Protein AF-A0A257P6M4-F1 (afdb_monomer)

Structure (mmCIF, N/CA/C/O backbone):
data_AF-A0A257P6M4-F1
#
_entry.id   AF-A0A257P6M4-F1
#
loop_
_atom_site.group_PDB
_atom_site.id
_atom_site.type_symbol
_atom_site.label_atom_id
_atom_site.label_alt_id
_atom_site.label_comp_id
_atom_site.label_asym_id
_atom_site.label_entity_id
_atom_site.label_seq_id
_atom_site.pdbx_PDB_ins_code
_atom_site.Cartn_x
_atom_site.Cartn_y
_atom_site.Cartn_z
_atom_site.occupancy
_atom_site.B_iso_or_equiv
_atom_site.auth_seq_id
_atom_site.auth_comp_id
_atom_site.auth_asym_id
_atom_site.auth_atom_id
_atom_site.pdbx_PDB_model_num
ATOM 1 N N . MET A 1 1 ? 41.112 -18.175 -48.353 1.00 49.44 1 MET A N 1
ATOM 2 C CA . MET A 1 1 ? 40.970 -18.397 -46.900 1.00 49.44 1 MET A CA 1
ATOM 3 C C . MET A 1 1 ? 40.653 -17.078 -46.217 1.00 49.44 1 MET A C 1
ATOM 5 O O . MET A 1 1 ? 41.487 -16.190 -46.253 1.00 49.44 1 MET A O 1
ATOM 9 N N . ALA A 1 2 ? 39.466 -16.950 -45.629 1.00 46.78 2 ALA A N 1
ATOM 10 C CA . ALA A 1 2 ? 39.169 -16.002 -44.553 1.00 46.78 2 ALA A CA 1
ATOM 11 C C . ALA A 1 2 ? 37.919 -16.535 -43.846 1.00 46.78 2 ALA A C 1
ATOM 13 O O . ALA A 1 2 ? 36.831 -16.602 -44.418 1.00 46.78 2 ALA A O 1
ATOM 14 N N . THR A 1 3 ? 38.127 -17.065 -42.650 1.00 48.62 3 THR A N 1
ATOM 15 C CA . THR A 1 3 ? 37.134 -17.761 -41.839 1.00 48.62 3 THR A CA 1
ATOM 16 C C . THR A 1 3 ? 36.098 -16.771 -41.308 1.00 48.62 3 THR A C 1
ATOM 18 O O . THR A 1 3 ? 36.433 -15.695 -40.820 1.00 48.62 3 THR A O 1
ATOM 21 N N . LYS A 1 4 ? 34.816 -17.146 -41.415 1.00 48.16 4 LYS A N 1
ATOM 22 C CA . LYS A 1 4 ? 33.670 -16.470 -40.786 1.00 48.16 4 LYS A CA 1
ATOM 23 C C . LYS A 1 4 ? 34.024 -16.113 -39.336 1.00 48.16 4 LYS A C 1
ATOM 25 O O . LYS A 1 4 ? 34.153 -17.009 -38.503 1.00 48.16 4 LYS A O 1
ATOM 30 N N . ALA A 1 5 ? 34.164 -14.823 -39.034 1.00 53.84 5 ALA A N 1
ATOM 31 C CA . ALA A 1 5 ? 34.364 -14.361 -37.668 1.00 53.84 5 ALA A CA 1
ATOM 32 C C . ALA A 1 5 ? 33.172 -14.800 -36.803 1.00 53.84 5 ALA A C 1
ATOM 34 O O . ALA A 1 5 ? 32.006 -14.582 -37.144 1.00 53.84 5 ALA A O 1
ATOM 35 N N . ALA A 1 6 ? 33.485 -15.485 -35.708 1.00 52.03 6 ALA A N 1
ATOM 36 C CA . ALA A 1 6 ? 32.530 -16.112 -34.816 1.00 52.03 6 ALA A CA 1
ATOM 37 C C . ALA A 1 6 ? 31.539 -15.093 -34.230 1.00 52.03 6 ALA A C 1
ATOM 39 O O . ALA A 1 6 ? 31.900 -14.181 -33.488 1.00 52.03 6 ALA A O 1
ATOM 40 N N . ALA A 1 7 ? 30.252 -15.296 -34.498 1.00 64.00 7 ALA A N 1
ATOM 41 C CA . ALA A 1 7 ? 29.202 -14.714 -33.682 1.00 64.00 7 ALA A CA 1
ATOM 42 C C . ALA A 1 7 ? 29.190 -15.416 -32.314 1.00 64.00 7 ALA A C 1
ATOM 44 O O . ALA A 1 7 ? 28.800 -16.581 -32.251 1.00 64.00 7 ALA A O 1
ATOM 45 N N . LYS A 1 8 ? 29.606 -14.710 -31.250 1.00 53.41 8 LYS A N 1
ATOM 46 C CA . LYS A 1 8 ? 29.218 -14.829 -29.817 1.00 53.41 8 LYS A CA 1
ATOM 47 C C . LYS A 1 8 ? 30.304 -14.114 -28.999 1.00 53.41 8 LYS A C 1
ATOM 49 O O . LYS A 1 8 ? 31.469 -14.448 -29.098 1.00 53.41 8 LYS A O 1
ATOM 54 N N . ASN A 1 9 ? 29.991 -13.049 -28.265 1.00 55.12 9 ASN A N 1
ATOM 55 C CA . ASN A 1 9 ? 29.398 -13.184 -26.936 1.00 55.12 9 ASN A CA 1
ATOM 56 C C . ASN A 1 9 ? 28.299 -12.139 -26.702 1.00 55.12 9 ASN A C 1
ATOM 58 O O . ASN A 1 9 ? 28.541 -10.996 -26.317 1.00 55.12 9 ASN A O 1
ATOM 62 N N . LYS A 1 10 ? 27.049 -12.558 -26.919 1.00 54.97 10 LYS A N 1
ATOM 63 C CA . LYS A 1 10 ? 25.857 -11.822 -26.490 1.00 54.97 10 LYS A CA 1
ATOM 64 C C . LYS A 1 10 ? 25.905 -11.779 -24.961 1.00 54.97 10 LYS A C 1
ATOM 66 O O . LYS A 1 10 ? 25.844 -12.829 -24.333 1.00 54.97 10 LYS A O 1
ATOM 71 N N . SER A 1 11 ? 26.096 -10.589 -24.386 1.00 54.75 11 SER A N 1
ATOM 72 C CA . SER A 1 11 ? 26.297 -10.393 -22.942 1.00 54.75 11 SER A CA 1
ATOM 73 C C . SER A 1 11 ? 25.312 -11.209 -22.099 1.00 54.75 11 SER A C 1
ATOM 75 O O . SER A 1 11 ? 24.153 -11.333 -22.493 1.00 54.75 11 SER A O 1
ATOM 77 N N . VAL A 1 12 ? 25.747 -11.647 -20.912 1.00 61.84 12 VAL A N 1
ATOM 78 C CA . VAL A 1 12 ? 25.030 -12.465 -19.903 1.00 61.84 12 VAL A CA 1
ATOM 79 C C . VAL A 1 12 ? 23.555 -12.071 -19.666 1.00 61.84 12 VAL A C 1
ATOM 81 O O . VAL A 1 12 ? 22.755 -12.884 -19.213 1.00 61.84 12 VAL A O 1
ATOM 84 N N . ARG A 1 13 ? 23.139 -10.846 -20.020 1.00 65.69 13 ARG A N 1
ATOM 85 C CA . ARG A 1 13 ? 21.726 -10.441 -20.101 1.00 65.69 13 ARG A CA 1
ATOM 86 C C . ARG A 1 13 ? 21.286 -10.173 -21.539 1.00 65.69 13 ARG A C 1
ATOM 88 O O . ARG A 1 13 ? 21.796 -9.272 -22.205 1.00 65.69 13 ARG A O 1
ATOM 95 N N . THR A 1 14 ? 20.246 -10.888 -21.963 1.00 81.38 14 THR A N 1
ATOM 96 C CA . THR A 1 14 ? 19.485 -10.590 -23.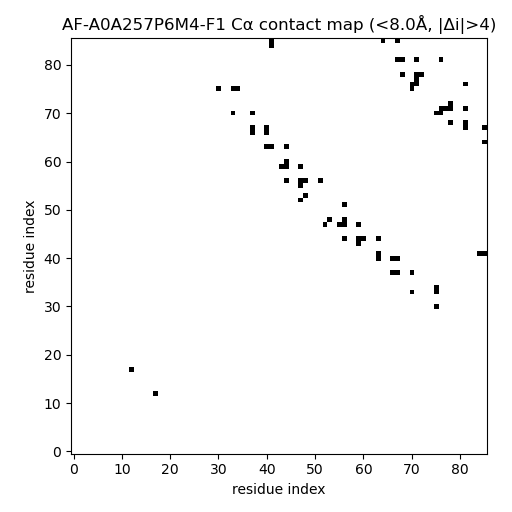181 1.00 81.38 14 THR A CA 1
ATOM 97 C C . THR A 1 14 ? 18.930 -9.150 -23.140 1.00 81.38 14 THR A C 1
ATOM 99 O O . THR A 1 14 ? 18.628 -8.632 -22.057 1.00 81.38 14 THR A O 1
ATOM 102 N N . PRO A 1 15 ? 18.759 -8.468 -24.291 1.00 84.25 15 PRO A N 1
ATOM 103 C CA . PRO A 1 15 ? 18.220 -7.100 -24.335 1.00 84.25 15 PRO A CA 1
ATOM 104 C C . PRO A 1 15 ? 16.866 -6.946 -23.617 1.00 84.25 15 PRO A C 1
ATOM 106 O O . PRO A 1 15 ? 16.615 -5.942 -22.945 1.00 84.25 15 PRO A O 1
ATOM 109 N N . SER A 1 16 ? 16.021 -7.980 -23.688 1.00 86.62 16 SER A N 1
ATOM 110 C CA . SER A 1 16 ? 14.751 -8.070 -22.962 1.00 86.62 16 SER A CA 1
ATOM 111 C C . SER A 1 16 ? 14.948 -8.097 -21.443 1.00 86.62 16 SER A C 1
ATOM 113 O O . SER A 1 16 ? 14.255 -7.368 -20.730 1.00 86.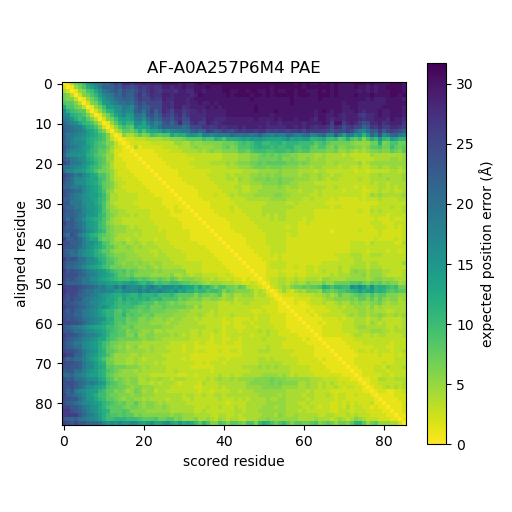62 16 SER A O 1
ATOM 115 N N . GLY A 1 17 ? 15.936 -8.843 -20.938 1.00 88.81 17 GLY A N 1
ATOM 116 C CA . GLY A 1 17 ? 16.285 -8.881 -19.516 1.00 88.81 17 GLY A CA 1
ATOM 117 C C . GLY A 1 17 ? 16.707 -7.513 -18.971 1.00 88.81 17 GLY A C 1
ATOM 118 O O . GLY A 1 17 ? 16.229 -7.080 -17.922 1.00 88.81 17 GLY A O 1
ATOM 119 N N . ARG A 1 18 ? 17.520 -6.760 -19.724 1.00 88.12 18 ARG A N 1
ATOM 120 C CA . ARG A 1 18 ? 17.931 -5.394 -19.339 1.00 88.12 18 ARG A CA 1
ATOM 121 C C . ARG A 1 18 ? 16.754 -4.409 -19.322 1.00 88.12 18 ARG A C 1
ATOM 123 O O . ARG A 1 18 ? 16.722 -3.487 -18.508 1.00 88.12 18 ARG A O 1
ATOM 130 N N . LYS A 1 19 ? 15.768 -4.581 -20.210 1.00 89.06 19 LYS A N 1
ATOM 131 C CA . LYS A 1 19 ? 14.514 -3.805 -20.185 1.00 89.06 19 LYS A CA 1
ATOM 132 C C . LYS A 1 19 ? 13.677 -4.146 -18.948 1.00 89.06 19 LYS A C 1
ATOM 134 O O . LYS A 1 19 ? 13.229 -3.232 -18.260 1.00 89.06 19 LYS A O 1
ATOM 139 N N . ARG A 1 20 ? 13.516 -5.435 -18.631 1.00 92.94 20 ARG A N 1
ATOM 140 C CA . ARG A 1 20 ? 12.763 -5.892 -17.450 1.00 92.94 20 ARG A CA 1
ATOM 141 C C . ARG A 1 20 ? 13.364 -5.388 -16.139 1.00 92.94 20 ARG A C 1
ATOM 143 O O . ARG A 1 20 ? 12.606 -4.935 -15.294 1.00 92.94 20 ARG A O 1
ATOM 150 N N . ALA A 1 21 ? 14.691 -5.362 -16.011 1.00 92.25 21 ALA A N 1
ATOM 151 C CA . ALA A 1 21 ? 15.363 -4.818 -14.827 1.00 92.25 21 ALA A CA 1
ATOM 152 C C . ALA A 1 21 ? 15.049 -3.326 -14.587 1.00 92.25 21 ALA A C 1
ATOM 154 O O . ALA A 1 21 ? 14.800 -2.907 -13.464 1.00 92.25 21 ALA A O 1
ATOM 155 N N . ARG A 1 22 ? 14.991 -2.510 -15.648 1.00 93.19 22 ARG A N 1
ATOM 156 C CA . ARG A 1 22 ? 14.605 -1.090 -15.531 1.00 93.19 22 ARG A CA 1
ATOM 157 C C . ARG A 1 22 ? 13.136 -0.925 -15.135 1.00 93.19 22 ARG A C 1
ATOM 159 O O . ARG A 1 22 ? 12.801 -0.082 -14.308 1.00 93.19 22 ARG A O 1
ATOM 166 N N . GLN A 1 23 ? 12.260 -1.751 -15.708 1.00 95.81 23 GLN A N 1
ATOM 167 C CA . GLN A 1 23 ? 10.834 -1.753 -15.377 1.00 95.81 23 GLN A CA 1
ATOM 168 C C . GLN A 1 23 ? 10.580 -2.188 -13.928 1.00 95.81 23 GLN A C 1
ATOM 170 O O . GLN A 1 23 ? 9.753 -1.576 -13.253 1.00 95.81 23 GLN A O 1
ATOM 175 N N . SER A 1 24 ? 11.295 -3.207 -13.439 1.00 95.38 24 SER A N 1
ATOM 176 C CA . SER A 1 24 ? 11.114 -3.722 -12.080 1.00 95.38 24 SER A CA 1
ATOM 177 C C . SER A 1 24 ? 11.507 -2.699 -11.022 1.00 95.38 24 SER A C 1
ATOM 179 O O . SER A 1 24 ? 10.780 -2.558 -10.050 1.00 95.38 24 SER A O 1
ATOM 181 N N . ILE A 1 25 ? 12.580 -1.928 -11.227 1.00 96.25 25 ILE A N 1
ATOM 182 C CA . ILE A 1 25 ? 12.982 -0.854 -10.303 1.00 96.25 25 ILE A CA 1
ATOM 183 C C . ILE A 1 25 ? 11.861 0.185 -10.164 1.00 96.25 25 ILE A C 1
ATOM 185 O O . ILE A 1 25 ? 11.446 0.503 -9.049 1.00 96.25 25 ILE A O 1
ATOM 189 N N . LYS A 1 26 ? 11.308 0.654 -11.292 1.00 95.31 26 LYS A N 1
ATOM 190 C CA . LYS A 1 26 ? 10.205 1.628 -11.295 1.00 95.31 26 LYS A CA 1
ATOM 191 C C . LYS A 1 26 ? 8.956 1.080 -10.594 1.00 95.31 26 LYS A C 1
ATOM 193 O O . LYS A 1 26 ? 8.355 1.774 -9.777 1.00 95.31 26 LYS A O 1
ATOM 198 N N . ALA A 1 27 ? 8.578 -0.164 -10.890 1.00 94.75 27 ALA A N 1
ATOM 199 C CA . ALA A 1 27 ? 7.429 -0.811 -10.260 1.00 94.75 27 ALA A CA 1
ATOM 200 C C . ALA A 1 27 ? 7.655 -1.057 -8.758 1.00 94.75 27 ALA A C 1
ATOM 202 O O . ALA A 1 27 ? 6.755 -0.824 -7.955 1.00 94.75 27 ALA A O 1
ATOM 203 N N . ASN A 1 28 ? 8.858 -1.472 -8.359 1.00 95.88 28 ASN A N 1
ATOM 204 C CA . ASN A 1 28 ? 9.207 -1.715 -6.962 1.00 95.88 28 ASN A CA 1
ATOM 205 C C . ASN A 1 28 ? 9.130 -0.439 -6.126 1.00 95.88 28 ASN A C 1
ATOM 207 O O . ASN A 1 28 ? 8.582 -0.493 -5.027 1.00 95.88 28 ASN A O 1
ATOM 211 N N . ALA A 1 29 ? 9.600 0.701 -6.640 1.00 95.06 29 ALA A N 1
ATOM 212 C CA . ALA A 1 29 ? 9.504 1.979 -5.934 1.00 95.06 29 ALA A CA 1
ATOM 213 C C . ALA A 1 29 ? 8.039 2.340 -5.616 1.00 95.06 29 ALA A C 1
ATOM 215 O O . ALA A 1 29 ? 7.690 2.580 -4.459 1.00 95.06 29 ALA A O 1
ATOM 216 N N . ALA A 1 30 ? 7.155 2.267 -6.618 1.00 93.69 30 ALA A N 1
ATOM 217 C CA . ALA A 1 30 ? 5.728 2.538 -6.438 1.00 93.69 30 ALA A CA 1
ATOM 218 C C . ALA A 1 30 ? 5.047 1.518 -5.504 1.00 93.69 30 ALA A C 1
ATOM 220 O O . ALA A 1 30 ? 4.305 1.889 -4.592 1.00 93.69 30 ALA A O 1
ATOM 221 N N . ASN A 1 31 ? 5.334 0.226 -5.683 1.00 95.06 31 ASN A N 1
ATOM 222 C CA . ASN A 1 31 ? 4.723 -0.843 -4.892 1.00 95.06 31 ASN A CA 1
ATOM 223 C C . ASN A 1 31 ? 5.163 -0.801 -3.426 1.00 95.06 31 ASN A C 1
ATOM 225 O O . ASN A 1 31 ? 4.369 -1.097 -2.536 1.00 95.06 31 ASN A O 1
ATOM 229 N N . THR A 1 32 ? 6.408 -0.412 -3.158 1.00 95.19 32 THR A N 1
ATOM 230 C CA . THR A 1 32 ? 6.923 -0.269 -1.791 1.00 95.19 32 THR A CA 1
ATOM 231 C C . THR A 1 32 ? 6.197 0.849 -1.051 1.00 95.19 32 THR A C 1
ATOM 233 O O . THR A 1 32 ? 5.756 0.643 0.081 1.00 95.19 32 THR A O 1
ATOM 236 N N . ALA A 1 33 ? 5.972 1.989 -1.710 1.00 94.06 33 ALA A N 1
ATOM 237 C CA . ALA A 1 33 ? 5.203 3.090 -1.136 1.00 94.06 33 ALA 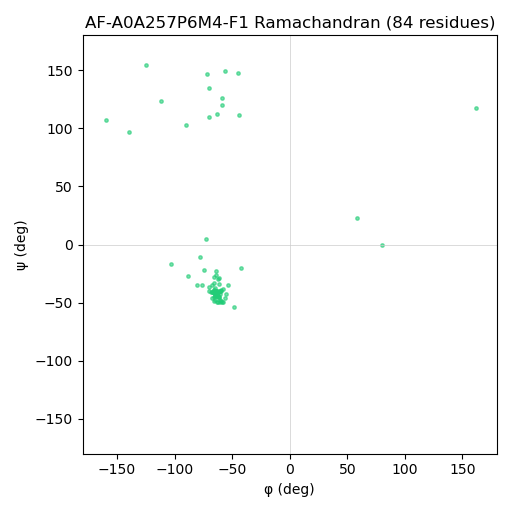A CA 1
ATOM 238 C C . ALA A 1 33 ? 3.753 2.676 -0.817 1.00 94.06 33 ALA A C 1
ATOM 240 O O . ALA A 1 33 ? 3.265 2.922 0.288 1.00 94.06 33 ALA A O 1
ATOM 241 N N . LEU A 1 34 ? 3.082 1.970 -1.738 1.00 94.00 34 LEU A N 1
ATOM 242 C CA . LEU A 1 34 ? 1.716 1.470 -1.525 1.00 94.00 34 LEU A CA 1
ATOM 243 C C . LEU A 1 34 ? 1.637 0.456 -0.373 1.00 94.00 34 LEU A C 1
ATOM 245 O O . LEU A 1 34 ? 0.725 0.528 0.450 1.00 94.00 34 LEU A O 1
ATOM 249 N N . ARG A 1 35 ? 2.610 -0.457 -0.269 1.00 94.00 35 ARG A N 1
ATOM 250 C CA . ARG A 1 35 ? 2.687 -1.420 0.842 1.00 94.00 35 ARG A CA 1
ATOM 251 C C . ARG A 1 35 ? 2.913 -0.736 2.183 1.00 94.00 35 ARG A C 1
ATOM 253 O O . ARG A 1 35 ? 2.273 -1.115 3.161 1.00 94.00 35 ARG A O 1
ATOM 260 N N . SER A 1 36 ? 3.788 0.266 2.229 1.00 95.44 36 SER A N 1
ATOM 261 C CA . SER A 1 36 ? 4.015 1.058 3.439 1.00 95.44 36 SER A CA 1
ATOM 262 C C . SER A 1 36 ? 2.731 1.766 3.877 1.00 95.44 36 SER A C 1
ATOM 264 O O . SER A 1 36 ? 2.303 1.609 5.018 1.00 95.44 36 SER A O 1
ATOM 266 N N . ARG A 1 37 ? 2.035 2.430 2.942 1.00 93.69 37 ARG A N 1
ATOM 267 C CA . ARG A 1 37 ? 0.756 3.103 3.212 1.00 93.69 37 ARG A CA 1
ATOM 268 C C . ARG A 1 37 ? -0.295 2.152 3.790 1.00 93.69 37 ARG A C 1
ATOM 270 O O . ARG A 1 37 ? -0.916 2.487 4.794 1.00 93.69 37 ARG A O 1
ATOM 277 N N . PHE A 1 38 ? -0.447 0.961 3.206 1.00 92.94 38 PHE A N 1
ATOM 278 C CA . PHE A 1 38 ? -1.355 -0.072 3.716 1.00 92.94 38 PHE A CA 1
ATOM 279 C C . PHE A 1 38 ? -1.014 -0.466 5.158 1.00 92.94 38 PHE A C 1
ATOM 281 O O . PHE A 1 38 ? -1.874 -0.462 6.035 1.00 92.94 38 PHE A O 1
ATOM 288 N N . ARG A 1 39 ? 0.261 -0.763 5.434 1.00 93.44 39 ARG A N 1
ATOM 289 C CA . ARG A 1 39 ? 0.710 -1.174 6.773 1.00 93.44 39 ARG A CA 1
ATOM 290 C C . ARG A 1 39 ? 0.499 -0.075 7.812 1.00 93.44 39 ARG A C 1
ATOM 292 O O . ARG A 1 39 ? 0.095 -0.378 8.932 1.00 93.44 39 ARG A O 1
ATOM 299 N N . THR A 1 40 ? 0.747 1.180 7.448 1.00 94.88 40 THR A N 1
ATOM 300 C CA . THR A 1 40 ? 0.537 2.331 8.333 1.00 94.88 40 THR A CA 1
ATOM 301 C C . THR A 1 40 ? -0.943 2.540 8.647 1.00 94.88 40 THR A C 1
ATOM 303 O O . THR A 1 40 ? -1.270 2.755 9.810 1.00 94.88 40 THR A O 1
ATOM 306 N N . ALA A 1 41 ? -1.832 2.391 7.659 1.00 91.62 41 ALA A N 1
ATOM 307 C CA . ALA A 1 41 ? -3.282 2.459 7.856 1.00 91.62 41 ALA A CA 1
ATOM 308 C C . ALA A 1 41 ? -3.802 1.346 8.788 1.00 91.62 41 ALA A C 1
ATOM 310 O O . ALA A 1 41 ? -4.593 1.597 9.690 1.00 91.62 41 ALA A O 1
ATOM 311 N N . VAL A 1 42 ? -3.302 0.114 8.648 1.00 92.06 42 VAL A N 1
ATOM 312 C CA . VAL A 1 42 ? -3.646 -0.971 9.588 1.00 92.06 42 VAL A CA 1
ATOM 313 C C . VAL A 1 42 ? -3.111 -0.674 10.995 1.00 92.06 42 VAL A C 1
ATOM 315 O O . VAL A 1 42 ? -3.783 -0.927 11.996 1.00 92.06 42 VAL A O 1
ATOM 318 N N . LYS A 1 43 ? -1.895 -0.125 11.097 1.00 93.31 43 LYS A N 1
ATOM 319 C CA . LYS A 1 43 ? -1.279 0.218 12.385 1.00 93.31 43 LYS A CA 1
ATOM 320 C C . LYS A 1 43 ? -2.038 1.332 13.111 1.00 93.31 43 LYS A C 1
ATOM 322 O O . LYS A 1 43 ? -2.180 1.239 14.328 1.00 93.31 43 LYS A O 1
ATOM 327 N N . SER A 1 44 ? -2.510 2.363 12.407 1.00 90.81 44 SER A N 1
ATOM 328 C CA . SER A 1 44 ? -3.261 3.469 13.019 1.00 90.81 44 SER A CA 1
ATOM 329 C C . SER A 1 44 ? -4.578 2.985 13.625 1.00 90.81 44 SER A C 1
ATOM 331 O O . SER A 1 44 ? -4.852 3.302 14.779 1.00 90.81 44 SER A O 1
ATOM 333 N N . VAL A 1 45 ? -5.326 2.142 12.906 1.00 89.88 45 VAL A N 1
ATOM 334 C CA . VAL A 1 45 ? -6.567 1.527 13.405 1.00 89.88 45 VAL A CA 1
ATOM 335 C C . VAL A 1 45 ? -6.290 0.674 14.643 1.00 89.88 45 VAL A C 1
ATOM 337 O O . VAL A 1 45 ? -6.921 0.864 15.677 1.00 89.88 45 VAL A O 1
ATOM 340 N N . ARG A 1 46 ? -5.284 -0.209 14.593 1.00 90.75 46 ARG A N 1
ATOM 341 C CA . ARG A 1 46 ? -4.911 -1.047 15.749 1.00 90.75 46 ARG A CA 1
ATOM 342 C C . ARG A 1 46 ? -4.501 -0.227 16.969 1.00 90.75 46 ARG A C 1
ATOM 344 O O . ARG A 1 46 ? -4.854 -0.587 18.085 1.00 90.75 46 ARG A O 1
ATOM 351 N N . LYS A 1 47 ? -3.773 0.874 16.763 1.00 91.88 47 LYS A N 1
ATOM 352 C CA . LYS A 1 47 ? -3.383 1.782 17.848 1.00 91.88 47 LYS A CA 1
ATOM 353 C C . LYS A 1 47 ? -4.598 2.494 18.448 1.00 91.88 47 LYS A C 1
ATOM 355 O O . LYS A 1 47 ? -4.657 2.631 19.662 1.00 91.88 47 LYS A O 1
ATOM 360 N N . ALA A 1 48 ? -5.550 2.924 17.619 1.00 89.19 48 ALA A N 1
ATOM 361 C CA . ALA A 1 48 ? -6.780 3.561 18.087 1.00 89.19 48 ALA A CA 1
ATOM 362 C C . ALA A 1 48 ? -7.649 2.590 18.903 1.00 89.19 48 ALA A C 1
ATOM 364 O O . ALA A 1 48 ? -8.130 2.961 19.967 1.00 89.19 48 ALA A O 1
ATOM 365 N N . ILE A 1 49 ? -7.763 1.331 18.463 1.00 89.25 49 ILE A N 1
ATOM 366 C CA . ILE A 1 49 ? -8.462 0.277 19.215 1.00 89.25 49 ILE A CA 1
ATOM 367 C C . ILE A 1 49 ? -7.771 0.020 20.561 1.00 89.25 49 ILE A C 1
ATOM 369 O O . ILE A 1 49 ? -8.433 -0.032 21.592 1.00 89.25 49 ILE A O 1
ATOM 373 N N . ALA A 1 50 ? -6.438 -0.083 20.574 1.00 91.31 50 ALA A N 1
ATOM 374 C CA . ALA A 1 50 ? -5.675 -0.305 21.804 1.00 91.31 50 ALA A CA 1
ATOM 375 C C . ALA A 1 50 ? -5.779 0.855 22.814 1.00 91.31 50 ALA A C 1
ATOM 377 O O . ALA A 1 50 ? -5.562 0.642 24.002 1.00 91.31 50 ALA A O 1
ATOM 378 N N . ALA A 1 51 ? -6.105 2.069 22.360 1.00 89.25 51 ALA A N 1
ATOM 379 C CA . ALA A 1 51 ? -6.311 3.228 23.227 1.00 89.25 51 ALA A CA 1
ATOM 380 C C . ALA A 1 51 ? -7.677 3.228 23.946 1.00 89.25 51 ALA A C 1
ATOM 382 O O . ALA A 1 51 ? -7.878 4.045 24.838 1.00 89.25 51 ALA A O 1
ATOM 383 N N . GLY A 1 52 ? -8.608 2.339 23.575 1.00 85.62 52 GLY A N 1
ATOM 384 C CA . GLY A 1 52 ? -9.875 2.129 24.289 1.00 85.62 52 GLY A CA 1
ATOM 385 C C . GLY A 1 52 ? -10.997 3.137 24.001 1.00 85.62 52 GLY A C 1
ATOM 386 O O . GLY A 1 52 ? -12.093 2.982 24.529 1.00 85.62 52 GLY A O 1
ATOM 387 N N . ASP A 1 53 ? -10.775 4.142 23.147 1.00 90.56 53 ASP A N 1
ATOM 388 C CA . ASP A 1 53 ? -11.807 5.108 22.742 1.00 90.56 53 ASP A CA 1
ATOM 389 C C . ASP A 1 53 ? -12.550 4.618 21.488 1.00 90.56 53 ASP A C 1
ATOM 391 O O . ASP A 1 53 ? -12.052 4.708 20.361 1.00 90.56 53 ASP A O 1
ATOM 395 N N . HIS A 1 54 ? -13.760 4.094 21.690 1.00 87.44 54 HIS A N 1
ATOM 396 C CA . HIS A 1 54 ? -14.575 3.506 20.627 1.00 87.44 54 HIS A CA 1
ATOM 397 C C . HIS A 1 54 ? -14.975 4.516 19.539 1.00 87.44 54 HIS A C 1
ATOM 399 O O . HIS A 1 54 ? -14.954 4.186 18.349 1.00 87.44 54 HIS A O 1
ATOM 405 N N . ALA A 1 55 ? -15.319 5.749 19.922 1.00 90.12 55 ALA A N 1
ATOM 406 C CA . ALA A 1 55 ? -15.763 6.767 18.973 1.00 90.12 55 ALA A CA 1
ATOM 407 C C . ALA A 1 55 ? -14.615 7.151 18.033 1.00 90.12 55 ALA A C 1
ATOM 409 O O . ALA A 1 55 ? -14.754 7.074 16.808 1.00 90.12 55 ALA A O 1
ATOM 410 N N . LYS A 1 56 ? -13.438 7.435 18.604 1.00 86.75 56 LYS A N 1
ATOM 411 C CA . LYS A 1 56 ? -12.237 7.746 17.817 1.00 86.75 56 LYS A CA 1
ATOM 412 C C . LYS A 1 56 ? -11.770 6.557 16.978 1.00 86.75 56 LYS A C 1
ATOM 414 O O . LYS A 1 56 ? -11.338 6.742 15.841 1.00 86.75 56 LYS A O 1
ATOM 419 N N . ALA A 1 57 ? -11.871 5.330 17.490 1.00 89.31 57 ALA A N 1
ATOM 420 C CA . ALA A 1 57 ? -11.515 4.135 16.726 1.00 89.31 57 ALA A CA 1
ATOM 421 C C . ALA A 1 57 ? -12.405 3.954 15.485 1.00 89.31 57 ALA A C 1
ATOM 423 O O . ALA A 1 57 ? -11.883 3.674 14.403 1.00 89.31 57 ALA A O 1
ATOM 424 N N . MET A 1 58 ? -13.721 4.173 15.604 1.00 90.75 58 MET A N 1
ATOM 425 C CA . MET A 1 58 ? -14.639 4.104 14.462 1.00 90.75 58 MET A CA 1
ATOM 426 C C . MET A 1 58 ? -14.358 5.177 13.407 1.00 90.75 58 MET A C 1
ATOM 428 O O . MET A 1 58 ? -14.423 4.887 12.212 1.00 90.75 58 MET A O 1
ATOM 432 N N . GLU A 1 59 ? -14.033 6.404 13.812 1.00 91.88 59 GLU A N 1
ATOM 433 C CA . GLU A 1 59 ? -13.675 7.475 12.873 1.00 91.88 59 GLU A CA 1
ATOM 434 C C . GLU A 1 59 ? -12.400 7.140 12.098 1.00 91.88 59 GLU A C 1
ATOM 436 O O . GLU A 1 59 ? -12.381 7.169 10.864 1.00 91.88 59 GLU A O 1
ATOM 441 N N . VAL A 1 60 ? -11.348 6.731 12.815 1.00 91.00 60 VAL A N 1
ATOM 442 C CA . VAL A 1 60 ? -10.080 6.314 12.207 1.00 91.00 60 VAL A CA 1
ATOM 443 C C . VAL A 1 60 ? -10.304 5.128 11.270 1.00 91.00 60 VAL A C 1
ATOM 445 O O . VAL A 1 60 ? -9.741 5.094 10.175 1.00 91.00 60 VAL A O 1
ATOM 448 N N . PHE A 1 61 ? -11.152 4.174 11.646 1.00 90.25 61 PHE A N 1
ATOM 449 C CA . PHE A 1 61 ? -11.495 3.044 10.794 1.00 90.25 61 PHE A CA 1
ATOM 450 C C . PHE A 1 61 ? -12.192 3.472 9.496 1.00 90.25 61 PHE A C 1
ATOM 452 O O . PHE A 1 61 ? -11.745 3.086 8.413 1.00 90.25 61 PHE A O 1
ATOM 459 N N . LYS A 1 62 ? -13.226 4.319 9.577 1.00 91.38 62 LYS A N 1
ATOM 460 C CA . LYS A 1 62 ? -13.968 4.819 8.405 1.00 91.38 62 LYS A CA 1
ATOM 461 C C . LYS A 1 62 ? -13.059 5.538 7.408 1.00 91.38 62 LYS A C 1
ATOM 463 O O . LYS A 1 62 ? -13.208 5.349 6.204 1.00 91.38 62 LYS A O 1
ATOM 468 N N . LEU A 1 63 ? -12.087 6.307 7.898 1.00 90.88 63 LEU A N 1
ATOM 469 C CA . LEU A 1 63 ? -11.111 7.005 7.056 1.00 90.88 63 LEU A CA 1
ATOM 470 C C . LEU A 1 63 ? -10.118 6.050 6.377 1.00 90.88 63 LEU A C 1
ATOM 472 O O . LEU A 1 63 ? -9.712 6.277 5.236 1.00 90.88 63 LEU A O 1
ATOM 476 N N . ASN A 1 64 ? -9.707 4.981 7.064 1.00 92.00 64 ASN A N 1
ATOM 477 C CA . ASN A 1 64 ? -8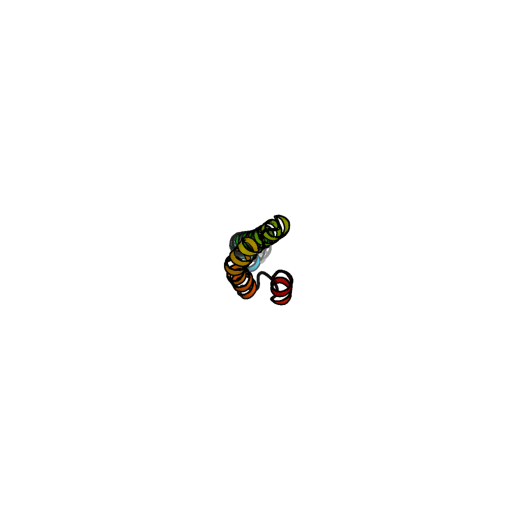.676 4.067 6.566 1.00 92.00 64 ASN A CA 1
ATOM 478 C C . ASN A 1 64 ? -9.236 2.924 5.704 1.00 92.00 64 ASN A C 1
ATOM 480 O O . ASN A 1 64 ? -8.537 2.463 4.802 1.00 92.00 64 ASN A O 1
ATOM 484 N N . ALA A 1 65 ? -10.488 2.508 5.904 1.00 90.69 65 ALA A N 1
ATOM 485 C CA . ALA A 1 65 ? -11.162 1.487 5.097 1.00 90.69 65 ALA A CA 1
ATOM 486 C C . ALA A 1 65 ? -11.037 1.697 3.566 1.00 90.69 65 ALA A C 1
ATOM 488 O O . ALA A 1 65 ? -10.526 0.795 2.896 1.00 90.69 65 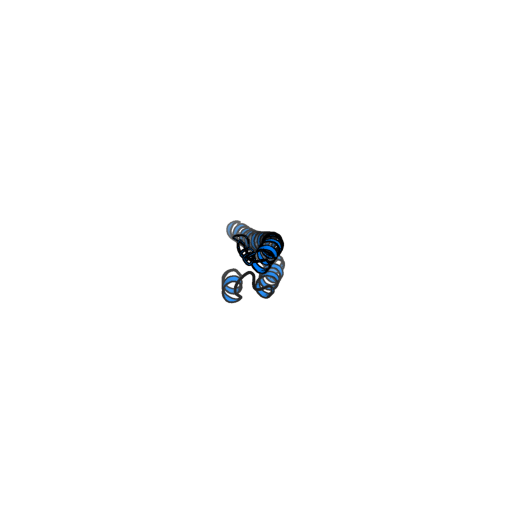ALA A O 1
ATOM 489 N N . PRO A 1 66 ? -11.384 2.866 2.982 1.00 92.19 66 PRO A N 1
ATOM 490 C CA . PRO A 1 66 ? -11.257 3.08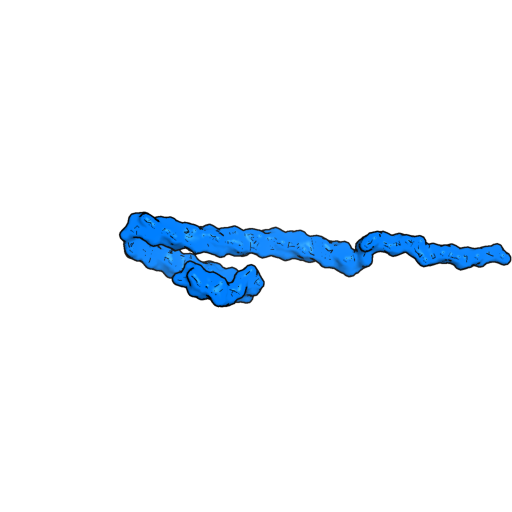0 1.535 1.00 92.19 66 PRO A CA 1
ATOM 491 C C . PRO A 1 66 ? -9.796 3.079 1.058 1.00 92.19 66 PRO A C 1
ATOM 493 O O . PRO A 1 66 ? -9.492 2.713 -0.081 1.00 92.19 66 PRO A O 1
ATOM 496 N N . VAL A 1 67 ? -8.852 3.452 1.928 1.00 90.75 67 VAL A N 1
ATOM 497 C CA . VAL A 1 67 ? -7.419 3.393 1.614 1.00 90.75 67 VAL A CA 1
ATOM 498 C C . VAL A 1 67 ? -6.951 1.942 1.499 1.00 90.75 67 VAL A C 1
ATOM 500 O O . VAL A 1 67 ? -6.191 1.630 0.585 1.00 90.75 67 VAL A O 1
ATOM 503 N N . LEU A 1 68 ? -7.413 1.051 2.379 1.00 88.69 68 LEU A N 1
ATOM 504 C CA . LEU A 1 68 ? -7.075 -0.374 2.324 1.00 88.69 68 LEU A CA 1
ATOM 505 C C . LEU A 1 68 ? -7.637 -1.029 1.055 1.00 88.69 68 LEU A C 1
ATOM 507 O O . LEU A 1 68 ? -6.888 -1.692 0.331 1.00 88.69 68 LEU A O 1
ATOM 511 N N . ASP A 1 69 ? -8.911 -0.774 0.755 1.00 90.81 69 ASP A N 1
ATOM 512 C CA . ASP A 1 69 ? -9.603 -1.356 -0.399 1.00 90.81 69 ASP A CA 1
ATOM 513 C C . ASP A 1 69 ? -8.988 -0.862 -1.726 1.00 90.81 69 ASP A C 1
ATOM 515 O O . ASP A 1 69 ? -8.622 -1.667 -2.586 1.00 90.81 69 ASP A O 1
ATOM 519 N N . SER A 1 70 ? -8.697 0.441 -1.847 1.00 91.88 70 SER A N 1
ATOM 520 C CA . SER A 1 70 ? -8.060 1.008 -3.052 1.00 91.88 70 SER A CA 1
ATOM 521 C C . SER A 1 70 ? -6.641 0.483 -3.324 1.00 91.88 70 SER A C 1
ATOM 523 O O . SER A 1 70 ? -6.176 0.483 -4.469 1.00 91.88 70 SER A O 1
ATOM 525 N N . ILE A 1 71 ? -5.914 0.042 -2.292 1.00 91.31 71 ILE A N 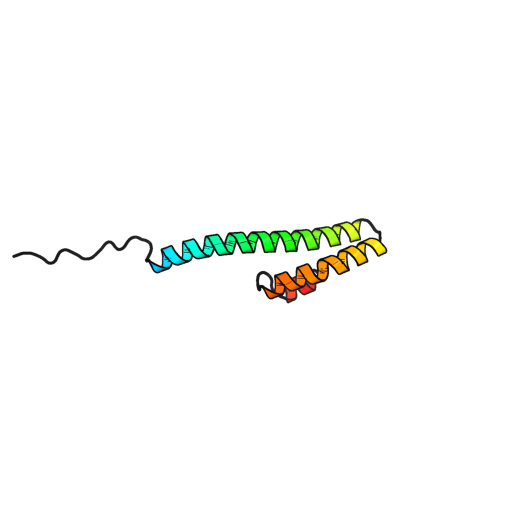1
ATOM 526 C CA . ILE A 1 71 ? -4.599 -0.595 -2.454 1.00 91.31 71 ILE A CA 1
ATOM 527 C C . ILE A 1 71 ? -4.759 -2.072 -2.845 1.00 91.31 71 ILE A C 1
ATOM 529 O O . ILE A 1 71 ? -3.956 -2.582 -3.635 1.00 91.31 71 ILE A O 1
ATOM 533 N N . ALA A 1 72 ? -5.788 -2.752 -2.335 1.00 92.19 72 ALA A N 1
ATOM 534 C CA . ALA A 1 72 ? -6.107 -4.129 -2.703 1.00 92.19 72 ALA A CA 1
ATOM 535 C C . ALA A 1 72 ? -6.530 -4.244 -4.178 1.00 92.19 72 ALA A C 1
ATOM 537 O O . ALA A 1 72 ? -6.076 -5.151 -4.878 1.00 92.19 72 ALA A O 1
ATOM 538 N N . ASP A 1 73 ? -7.295 -3.278 -4.693 1.00 92.06 73 ASP A N 1
ATOM 539 C CA . ASP A 1 73 ? -7.716 -3.246 -6.101 1.00 92.06 73 ASP A CA 1
ATOM 540 C C . ASP A 1 73 ? -6.540 -3.138 -7.080 1.00 92.06 73 ASP A C 1
ATOM 542 O O . ASP A 1 73 ? -6.568 -3.707 -8.173 1.00 92.06 73 ASP A O 1
ATOM 546 N N . LYS A 1 74 ? -5.437 -2.507 -6.655 1.00 91.06 74 LYS A N 1
ATOM 547 C CA . LYS A 1 74 ? -4.179 -2.437 -7.420 1.00 91.06 74 LYS A CA 1
ATOM 548 C C . LYS A 1 74 ? -3.415 -3.767 -7.463 1.00 91.06 74 LYS A C 1
ATOM 550 O O . LYS A 1 74 ? -2.297 -3.806 -7.974 1.00 91.06 74 LYS A O 1
ATOM 555 N N . LYS A 1 75 ? -3.984 -4.850 -6.917 1.00 90.00 75 LYS A N 1
ATOM 556 C CA . LYS A 1 75 ? -3.399 -6.202 -6.849 1.00 90.00 75 LYS A CA 1
ATOM 557 C C . LYS A 1 75 ? -2.050 -6.255 -6.119 1.00 90.00 75 LYS A C 1
ATOM 559 O O . LYS A 1 75 ? -1.265 -7.179 -6.317 1.00 90.00 75 LYS A O 1
ATOM 564 N N . ILE A 1 76 ? -1.775 -5.271 -5.259 1.00 90.56 76 ILE A N 1
ATOM 565 C CA . ILE A 1 76 ? -0.580 -5.259 -4.400 1.00 90.56 76 ILE A CA 1
ATOM 566 C C . ILE A 1 76 ? -0.750 -6.230 -3.228 1.00 90.56 76 ILE A C 1
ATOM 568 O O . ILE A 1 76 ? 0.216 -6.873 -2.811 1.00 90.56 76 ILE A O 1
ATOM 572 N N . PHE A 1 77 ? -1.985 -6.342 -2.734 1.00 88.44 77 PHE A N 1
ATOM 573 C CA . PHE A 1 77 ? -2.444 -7.339 -1.773 1.00 88.44 77 PHE A CA 1
ATOM 574 C C . PHE A 1 77 ? -3.651 -8.080 -2.344 1.00 88.44 77 PHE A C 1
ATOM 576 O O . PHE A 1 77 ? -4.386 -7.545 -3.171 1.00 88.44 77 PHE A O 1
ATOM 583 N N . HIS A 1 78 ? -3.867 -9.310 -1.883 1.00 92.12 78 HIS A N 1
ATOM 584 C CA . HIS A 1 78 ? -5.080 -10.051 -2.204 1.00 92.12 78 HIS A CA 1
ATOM 585 C C . HIS A 1 78 ? -6.284 -9.456 -1.462 1.00 92.12 78 HIS A C 1
ATOM 587 O O . HIS A 1 78 ? -6.151 -9.037 -0.308 1.00 92.12 78 HIS A O 1
ATOM 593 N N . LYS A 1 79 ? -7.470 -9.492 -2.082 1.00 90.00 79 LYS A N 1
ATOM 594 C CA . LYS A 1 79 ? -8.718 -8.982 -1.488 1.00 90.00 79 LYS A CA 1
ATOM 595 C C . LYS A 1 79 ? -9.016 -9.630 -0.134 1.00 90.00 79 LYS A C 1
ATOM 597 O O . LYS A 1 79 ? -9.288 -8.928 0.826 1.00 90.00 79 LYS A O 1
ATOM 602 N N . ASN A 1 80 ? -8.818 -10.944 -0.015 1.00 91.88 80 ASN A N 1
ATOM 603 C CA . ASN A 1 80 ? -8.976 -11.673 1.256 1.00 91.88 80 ASN A CA 1
ATOM 604 C C . ASN A 1 80 ? -8.016 -11.186 2.353 1.00 91.88 80 ASN A C 1
ATOM 606 O O . ASN A 1 80 ? -8.367 -11.181 3.528 1.00 91.88 80 ASN A O 1
ATOM 610 N N . THR A 1 81 ? -6.798 -10.774 1.990 1.00 89.69 81 THR A N 1
ATOM 611 C CA . THR A 1 81 ? -5.848 -10.227 2.965 1.00 89.69 81 THR A CA 1
ATOM 612 C C . THR A 1 81 ? -6.304 -8.855 3.447 1.00 89.69 81 THR A C 1
ATOM 614 O O . THR A 1 81 ? -6.201 -8.575 4.635 1.00 89.69 81 THR A O 1
ATOM 617 N N . ALA A 1 82 ? -6.833 -8.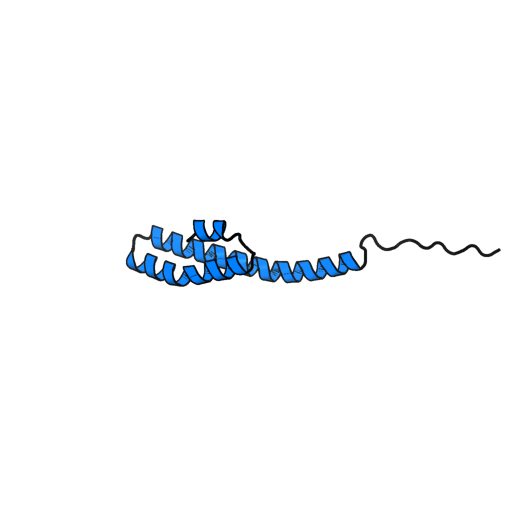016 2.553 1.00 89.31 82 ALA A N 1
ATOM 618 C CA . ALA A 1 82 ? -7.415 -6.732 2.933 1.00 89.31 82 ALA A CA 1
ATOM 619 C C . ALA A 1 82 ? -8.676 -6.913 3.796 1.00 89.31 82 ALA A C 1
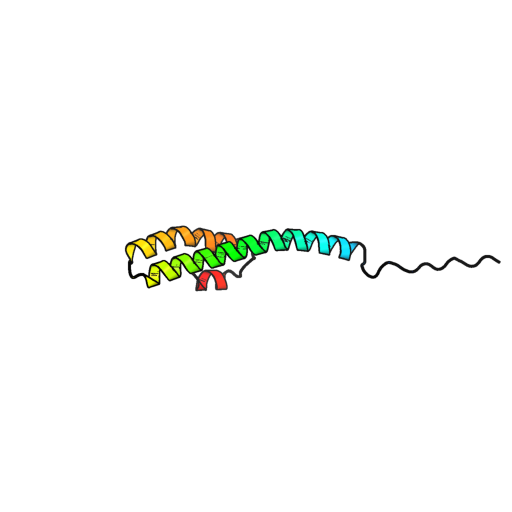ATOM 621 O O . ALA A 1 82 ? -8.764 -6.307 4.857 1.00 89.31 82 ALA A O 1
ATOM 622 N N . ALA A 1 83 ? -9.573 -7.826 3.412 1.00 88.88 83 ALA A N 1
ATOM 623 C CA . ALA A 1 83 ? -10.800 -8.142 4.145 1.00 88.88 83 ALA A CA 1
ATOM 624 C C . ALA A 1 83 ? -10.548 -8.682 5.561 1.00 88.88 83 ALA A C 1
ATOM 626 O O . ALA A 1 83 ? -11.365 -8.473 6.440 1.00 88.88 83 ALA A O 1
ATOM 627 N N . ARG A 1 84 ? -9.412 -9.350 5.798 1.00 88.56 84 ARG A N 1
ATOM 628 C CA . ARG A 1 84 ? -8.981 -9.781 7.141 1.00 88.56 84 ARG A CA 1
ATOM 629 C C . ARG A 1 84 ? -8.459 -8.651 8.033 1.00 88.56 84 ARG A C 1
ATOM 631 O O . ARG A 1 84 ? -8.281 -8.859 9.230 1.00 88.56 84 ARG A O 1
ATOM 638 N N . HIS A 1 85 ? -8.026 -7.543 7.438 1.00 83.38 85 HIS A N 1
ATOM 639 C CA . HIS A 1 85 ? -7.411 -6.419 8.151 1.00 83.38 85 HIS A CA 1
ATOM 640 C C . HIS A 1 85 ? -8.358 -5.235 8.339 1.00 83.38 85 HIS A C 1
ATOM 642 O O . HIS A 1 85 ? -8.053 -4.356 9.148 1.00 83.38 85 HIS A O 1
ATOM 648 N N . LYS A 1 86 ? -9.441 -5.214 7.569 1.00 73.25 86 LYS A N 1
ATOM 649 C CA . LYS A 1 86 ? -10.634 -4.415 7.805 1.00 73.25 86 LYS A CA 1
ATOM 650 C C . LYS A 1 86 ? -11.494 -5.107 8.862 1.00 73.25 86 LYS A C 1
ATOM 652 O O . LYS A 1 86 ? -12.169 -4.368 9.600 1.00 73.25 86 LYS A O 1
#

Sequence (86 aa):
MATKAAAKNKSVRTPSGRKRARQSIKANAANTALRSRFRTAVKSVRKAIAAGDHAKAMEVFKLNAPVLDSIADKKIFHKNTAARHK

Foldseek 3Di:
DDDDDDDDDPPPDDPVRVVVVVVVVVVCVVLVVLVVLLVVLLVVLVVQVVVVDPVVSVVSCVVSLVSLVVSCVVVSDPPVVSVVSD

Radius of gyration: 23.63 Å; Cα contacts (8 Å, |Δi|>4): 39; chains: 1; bounding box: 57×26×71 Å

Solvent-accessible surface area (backbone atoms only — not comparable to full-atom values): 5112 Å² total; per-residue (Å²): 142,81,78,83,77,78,90,76,82,79,58,101,59,54,76,65,54,59,51,48,55,58,52,48,53,59,51,48,57,56,51,50,53,54,52,50,53,46,54,50,46,49,49,53,37,53,52,33,53,73,68,68,44,66,70,63,22,52,53,49,37,64,66,34,50,62,56,42,51,60,45,23,75,70,64,76,41,55,62,69,60,44,63,72,69,106

Mean predicted aligned error: 8.73 Å

pLDDT: mean 85.41, std 13.64, range [46.78, 96.25]

Nearest PDB structures (foldseek):
  7m4u-assembly1_t  TM=9.791E-01  e=3.608E-05  Acinetobacter baumannii AB0057
  7ryh-assembly1_t  TM=9.798E-01  e=3.843E-05  Acinetobacter baumannii AB0057
  7m4x-assembly1_t  TM=9.813E-01  e=4.359E-05  Acinetobacter baumannii AB0057
  7n31-assembly1_ST  TM=9.645E-01  e=3.074E-04  Escherichia coli K-12
  6bu8-assembly1_T  TM=9.440E-01  e=6.148E-04  Escherichia coli K-12

Secondary structure (DSSP, 8-state):
-----------SS-HHHHHHHHHHHHHHHHHHHHHHHHHHHHHHHHHHHHTT-HHHHHHHHHHHHHHHHHHHHTTSS-HHHHHTT-